Protein AF-A0A840LIC1-F1 (afdb_monomer_lite)

InterPro domains:
  IPR007420 Protein of unknown function DUF465 [PF04325] (32-78)
  IPR038444 DUF465 superfamily [G3DSA:6.10.280.50] (15-81)

Foldseek 3Di:
DPPPDPDQVQLCVVCVVLNVLLVVCCVVPPVLVVLNVLLNVLSVVLNCCVVVVDPDPPVVSVVSVVSNVVSSVVNVVVSVD

Secondary structure (DSSP, 8-state):
------S---HHHH-GGGHHHHHHHHHH-HHHHHHHHHHHHHHHHHHHHHTTSS---HHHHHHHHHHHHHHHHHHHHHHH-

Organism: NCBI:txid1769250

pLDDT: mean 87.73, std 14.24, range [34.38, 96.62]

Structure (mmCIF, N/CA/C/O backbone):
data_AF-A0A840LIC1-F1
#
_entry.id   AF-A0A840LIC1-F1
#
loop_
_atom_site.group_PDB
_atom_site.id
_atom_site.type_symbol
_atom_site.label_atom_id
_atom_site.label_alt_id
_atom_site.label_comp_id
_atom_site.label_asym_id
_atom_site.label_entity_id
_atom_site.label_seq_id
_atom_site.pdbx_PDB_ins_code
_atom_site.Cartn_x
_atom_site.Cartn_y
_atom_site.Cartn_z
_atom_site.occupancy
_atom_site.B_iso_or_equiv
_atom_site.auth_seq_id
_atom_site.auth_comp_id
_atom_site.auth_asym_id
_atom_site.auth_atom_id
_atom_site.pdbx_PDB_model_num
ATOM 1 N N . MET A 1 1 ? 14.202 13.134 -14.923 1.00 34.38 1 MET A N 1
ATOM 2 C CA . MET A 1 1 ? 14.453 12.155 -13.844 1.00 34.38 1 MET A CA 1
ATOM 3 C C . MET A 1 1 ? 13.326 12.321 -12.838 1.00 34.38 1 MET A C 1
ATOM 5 O O . MET A 1 1 ? 13.331 13.297 -12.100 1.00 34.38 1 MET A O 1
ATOM 9 N N . HIS A 1 2 ? 12.292 11.480 -12.898 1.00 39.38 2 HIS A N 1
ATOM 10 C CA . HIS A 1 2 ? 11.149 11.575 -11.984 1.00 39.38 2 HIS A CA 1
ATOM 11 C C . HIS A 1 2 ? 11.525 10.930 -10.645 1.00 39.38 2 HIS A C 1
ATOM 13 O O . HIS A 1 2 ? 11.188 9.786 -10.385 1.00 39.38 2 HIS A O 1
ATOM 19 N N . ASN A 1 3 ? 12.269 11.661 -9.812 1.00 41.06 3 ASN A N 1
ATOM 20 C CA . ASN A 1 3 ? 12.675 11.223 -8.473 1.00 41.06 3 ASN A CA 1
ATOM 21 C C . ASN A 1 3 ? 11.575 11.527 -7.440 1.00 41.06 3 ASN A C 1
ATOM 23 O O . ASN A 1 3 ? 11.805 12.197 -6.436 1.00 41.06 3 ASN A O 1
ATOM 27 N N . SER A 1 4 ? 10.356 11.059 -7.697 1.00 49.09 4 SER A N 1
ATOM 28 C CA . SER A 1 4 ? 9.236 11.190 -6.762 1.00 49.09 4 SER A CA 1
ATOM 29 C C . SER A 1 4 ? 8.816 9.822 -6.243 1.00 49.09 4 SER A C 1
ATOM 31 O O . SER A 1 4 ? 7.700 9.395 -6.506 1.00 49.09 4 SER A O 1
ATOM 33 N N . SER A 1 5 ? 9.723 9.162 -5.515 1.00 53.22 5 SER A N 1
ATOM 34 C CA . SER A 1 5 ? 9.457 8.558 -4.200 1.00 53.22 5 SER A CA 1
ATOM 35 C C . SER A 1 5 ? 10.343 7.342 -3.918 1.00 53.22 5 SER A C 1
ATOM 37 O O . SER A 1 5 ? 10.058 6.214 -4.295 1.00 53.22 5 SER A O 1
ATOM 39 N N . LEU A 1 6 ? 11.425 7.574 -3.177 1.00 52.03 6 LEU A N 1
ATOM 40 C CA . LEU A 1 6 ? 12.216 6.508 -2.550 1.00 52.03 6 LEU A CA 1
ATOM 41 C C . LEU A 1 6 ? 11.738 6.219 -1.117 1.00 52.03 6 LEU A C 1
ATOM 43 O O . LEU A 1 6 ? 12.417 5.520 -0.366 1.00 52.03 6 LEU A O 1
ATOM 47 N N . LEU A 1 7 ? 10.600 6.792 -0.713 1.00 56.41 7 LEU A N 1
ATOM 48 C CA . LEU A 1 7 ? 10.026 6.591 0.609 1.00 56.41 7 LEU A CA 1
ATOM 49 C C . LEU A 1 7 ? 8.878 5.581 0.507 1.00 56.41 7 LEU A C 1
ATOM 51 O O . LEU A 1 7 ? 8.077 5.684 -0.420 1.00 56.41 7 LEU A O 1
ATOM 55 N N . PRO A 1 8 ? 8.766 4.629 1.451 1.00 62.84 8 PRO A N 1
ATOM 56 C CA . PRO A 1 8 ? 7.609 3.748 1.507 1.00 62.84 8 PRO A CA 1
ATOM 57 C C . PRO A 1 8 ? 6.340 4.596 1.638 1.00 62.84 8 PRO A C 1
ATOM 59 O O . PRO A 1 8 ? 6.191 5.318 2.626 1.00 62.84 8 PRO A O 1
ATOM 62 N N . HIS A 1 9 ? 5.410 4.494 0.687 1.00 66.12 9 HIS A N 1
ATOM 63 C CA . HIS A 1 9 ? 4.107 5.165 0.766 1.00 66.12 9 HIS A CA 1
ATOM 64 C C . HIS A 1 9 ? 3.127 4.374 1.631 1.00 66.12 9 HIS A C 1
ATOM 66 O O . HIS A 1 9 ? 1.936 4.291 1.347 1.00 66.12 9 HIS A O 1
ATOM 72 N N . ALA A 1 10 ? 3.621 3.734 2.690 1.00 75.94 10 ALA A N 1
ATOM 73 C CA . ALA A 1 10 ? 2.751 2.999 3.586 1.00 75.94 10 ALA A CA 1
ATOM 74 C C . ALA A 1 10 ? 1.729 3.971 4.188 1.00 75.94 10 ALA A C 1
ATOM 76 O O . ALA A 1 10 ? 2.091 5.041 4.683 1.00 75.94 10 ALA A O 1
ATOM 77 N N . LEU A 1 11 ? 0.454 3.580 4.182 1.00 79.44 11 LEU A N 1
ATOM 78 C CA . LEU A 1 11 ? -0.652 4.437 4.621 1.00 79.44 11 LEU A CA 1
ATOM 79 C C . LEU A 1 11 ? -0.435 4.987 6.046 1.00 79.44 11 LEU A C 1
ATOM 81 O O . LEU A 1 11 ? -0.757 6.131 6.337 1.00 79.44 11 LEU A O 1
ATOM 85 N N . SER A 1 12 ? 0.172 4.187 6.928 1.00 78.88 12 SER A N 1
ATOM 86 C CA . SER A 1 12 ? 0.500 4.568 8.308 1.00 78.88 12 SER A CA 1
ATOM 87 C C . SER A 1 12 ? 1.644 5.581 8.437 1.00 78.88 12 SER A C 1
ATOM 89 O O . SER A 1 12 ? 1.797 6.180 9.496 1.00 78.88 12 SER A O 1
ATOM 91 N N . ILE A 1 13 ? 2.475 5.737 7.402 1.00 82.69 13 ILE A N 1
ATOM 92 C CA . ILE A 1 13 ? 3.538 6.750 7.335 1.00 82.69 13 ILE A CA 1
ATOM 93 C C . ILE A 1 13 ? 2.966 8.062 6.794 1.00 82.69 13 ILE A C 1
ATOM 95 O O . ILE A 1 13 ? 3.307 9.124 7.307 1.00 82.69 13 ILE A O 1
ATOM 99 N N . GLU A 1 14 ? 2.087 7.993 5.787 1.00 85.12 14 GLU A N 1
ATOM 100 C CA . GLU A 1 14 ? 1.411 9.179 5.239 1.00 85.12 14 GLU A CA 1
ATOM 101 C C . GLU A 1 14 ? 0.387 9.780 6.217 1.00 85.12 14 GLU A C 1
ATOM 103 O O . GLU A 1 14 ? 0.226 10.998 6.239 1.00 85.12 14 GLU A O 1
ATOM 108 N N . PHE A 1 15 ? -0.262 8.950 7.044 1.00 88.50 15 PHE A N 1
ATOM 109 C CA . PHE A 1 15 ? -1.283 9.363 8.017 1.00 88.50 15 PHE A CA 1
ATOM 110 C C . PHE A 1 15 ? -0.978 8.803 9.418 1.00 88.50 15 PHE A C 1
ATOM 112 O O . PHE A 1 15 ? -1.662 7.882 9.888 1.00 88.50 15 PHE A O 1
ATOM 119 N N . PRO A 1 16 ? 0.066 9.309 10.102 1.00 89.06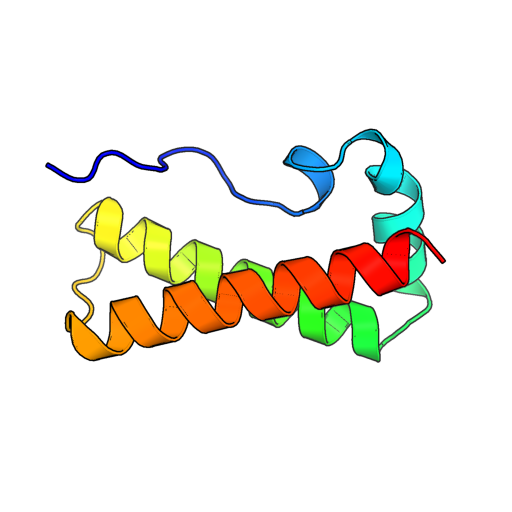 16 PRO A N 1
ATOM 120 C CA . PRO A 1 16 ? 0.463 8.816 11.422 1.00 89.06 16 PRO A CA 1
ATOM 121 C C . PRO A 1 16 ? -0.649 8.961 12.470 1.00 89.06 16 PRO A C 1
ATOM 123 O O . PRO A 1 16 ? -0.764 8.130 13.369 1.00 89.06 16 PRO A O 1
ATOM 126 N N . GLU A 1 17 ? -1.516 9.964 12.334 1.00 91.75 17 GLU A N 1
ATOM 127 C CA . GLU A 1 17 ? -2.677 10.180 13.198 1.00 91.75 17 GLU A CA 1
ATOM 128 C C . GLU A 1 17 ? -3.748 9.084 13.070 1.00 91.75 17 GLU A C 1
ATOM 130 O O . GLU A 1 17 ? -4.516 8.863 14.004 1.00 91.75 17 GLU A O 1
ATOM 135 N N . LEU A 1 18 ? -3.777 8.363 11.945 1.00 92.44 18 LEU A N 1
ATOM 136 C CA . LEU A 1 18 ? -4.698 7.253 11.699 1.00 92.44 18 LEU A CA 1
ATOM 137 C C . LEU A 1 18 ? -4.049 5.884 11.943 1.00 92.44 18 LEU A C 1
ATOM 139 O O . LEU A 1 18 ? -4.723 4.868 11.794 1.00 92.44 18 LEU A O 1
ATOM 143 N N . ALA A 1 19 ? -2.770 5.816 12.328 1.00 90.94 19 ALA A N 1
ATOM 144 C CA . ALA A 1 19 ? -2.008 4.565 12.386 1.00 90.94 19 ALA A CA 1
ATOM 145 C C . ALA A 1 19 ? -2.665 3.482 13.266 1.00 90.94 19 ALA A C 1
ATOM 147 O O . ALA A 1 19 ? -2.797 2.332 12.838 1.00 90.94 19 ALA A O 1
ATOM 148 N N . GLU A 1 20 ? -3.140 3.844 14.462 1.00 92.31 20 GLU A N 1
ATOM 149 C CA . GLU A 1 20 ? -3.841 2.898 15.344 1.00 92.31 20 GLU A CA 1
ATOM 150 C C . GLU A 1 20 ? -5.184 2.448 14.754 1.00 92.31 20 GLU A C 1
ATOM 152 O O . GLU A 1 20 ? -5.522 1.264 14.802 1.00 92.31 20 GLU A O 1
ATOM 157 N N . ARG A 1 21 ? -5.923 3.359 14.114 1.00 94.12 21 ARG A N 1
ATOM 158 C CA . ARG A 1 21 ? -7.202 3.043 13.467 1.00 94.12 21 ARG A CA 1
ATOM 159 C C . ARG A 1 21 ? -7.017 2.126 12.259 1.00 94.12 21 ARG A C 1
ATOM 161 O O . ARG A 1 21 ? -7.745 1.148 12.119 1.00 94.12 21 ARG A O 1
ATOM 168 N N . ILE A 1 22 ? -6.001 2.377 11.437 1.00 92.88 22 ILE A N 1
ATOM 169 C CA . ILE A 1 22 ? -5.592 1.517 10.318 1.00 92.88 22 ILE A CA 1
ATOM 170 C C . ILE A 1 22 ? -5.236 0.116 10.832 1.00 92.88 22 ILE A C 1
ATOM 172 O O . ILE A 1 22 ? -5.665 -0.883 10.256 1.00 92.88 22 ILE A O 1
ATOM 176 N N . LYS A 1 23 ? -4.483 0.024 11.935 1.00 92.88 23 LYS A N 1
ATOM 177 C CA . LYS A 1 23 ? -4.105 -1.253 12.555 1.00 92.88 23 LYS A CA 1
ATOM 178 C C . LYS A 1 23 ? -5.320 -2.036 13.058 1.00 92.88 23 LYS A C 1
ATOM 180 O O . LYS A 1 23 ? -5.364 -3.246 12.844 1.00 92.88 23 LYS A O 1
ATOM 185 N N . GLN A 1 24 ? -6.290 -1.371 13.686 1.00 94.69 24 GLN A N 1
ATOM 186 C CA . GLN A 1 24 ? -7.551 -1.992 14.105 1.00 94.69 24 GLN A CA 1
ATOM 187 C C . GLN A 1 24 ? -8.365 -2.475 12.900 1.00 94.69 24 GLN A C 1
ATOM 189 O O . GLN A 1 24 ? -8.699 -3.654 12.810 1.00 94.69 24 GLN A O 1
ATOM 194 N N . LEU A 1 25 ? -8.604 -1.603 11.916 1.00 95.31 25 LEU A N 1
ATOM 195 C CA . LEU A 1 25 ? -9.372 -1.943 10.715 1.00 95.31 25 LEU A CA 1
A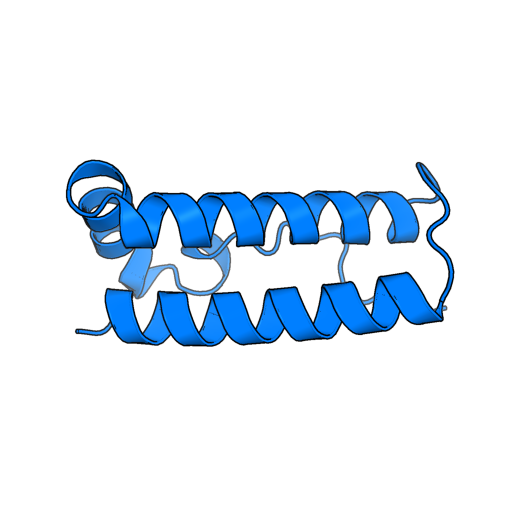TOM 196 C C . LEU A 1 25 ? -8.733 -3.077 9.911 1.00 95.31 25 LEU A C 1
ATOM 198 O O . LEU A 1 25 ? -9.447 -3.910 9.363 1.00 95.31 25 LEU A O 1
ATOM 202 N N . LYS A 1 26 ? -7.401 -3.174 9.884 1.00 94.12 26 LYS A N 1
ATOM 203 C CA . LYS A 1 26 ? -6.699 -4.302 9.261 1.00 94.12 26 LYS A CA 1
ATOM 204 C C . LYS A 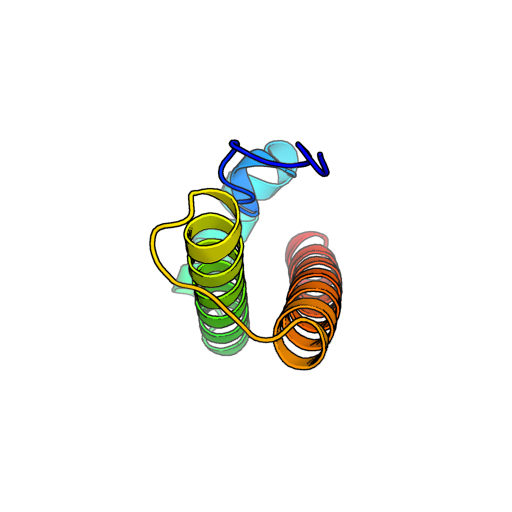1 26 ? -7.042 -5.650 9.912 1.00 94.12 26 LYS A C 1
ATOM 206 O O . LYS A 1 26 ? -7.020 -6.667 9.227 1.00 94.12 26 LYS A O 1
ATOM 211 N N . GLN A 1 27 ? -7.334 -5.673 11.212 1.00 95.62 27 GLN A N 1
ATOM 212 C CA . GLN A 1 27 ? -7.682 -6.894 11.949 1.00 95.62 27 GLN A CA 1
ATOM 213 C C . GLN A 1 27 ? -9.186 -7.187 11.902 1.00 95.62 27 GLN A C 1
ATOM 215 O O . GLN A 1 27 ? -9.586 -8.346 11.835 1.00 95.62 27 GLN A O 1
ATOM 220 N N . GLU A 1 28 ? -10.011 -6.142 11.925 1.00 95.94 28 GLU A N 1
ATOM 221 C CA . GLU A 1 28 ? -11.459 -6.257 12.132 1.00 95.94 28 GLU A CA 1
ATOM 222 C C . GLU A 1 28 ? -12.274 -6.153 10.833 1.00 95.94 28 GLU A C 1
ATOM 224 O O . GLU A 1 28 ? -13.410 -6.620 10.773 1.00 95.94 28 GLU A O 1
ATOM 229 N N . ASN A 1 29 ? -11.711 -5.568 9.771 1.00 96.62 29 ASN A N 1
ATOM 230 C CA . ASN A 1 29 ? -12.395 -5.332 8.504 1.00 96.62 29 ASN A CA 1
ATOM 231 C C . ASN A 1 29 ? -11.640 -5.989 7.336 1.00 96.62 29 ASN A C 1
ATOM 233 O O . ASN A 1 29 ? -10.675 -5.455 6.790 1.00 96.62 29 ASN A O 1
ATOM 237 N N . ALA A 1 30 ? -12.139 -7.147 6.894 1.00 96.44 30 ALA A N 1
ATOM 238 C CA . ALA A 1 30 ? -11.533 -7.914 5.805 1.00 96.44 30 ALA A CA 1
ATOM 239 C C . ALA A 1 30 ? -11.505 -7.166 4.457 1.00 96.44 30 ALA A C 1
ATOM 241 O O . ALA A 1 30 ? -10.637 -7.431 3.627 1.00 96.44 30 ALA A O 1
ATOM 242 N N . HIS A 1 31 ? -12.444 -6.246 4.214 1.00 95.44 31 HIS A N 1
ATOM 243 C CA . HIS A 1 31 ? -12.439 -5.423 3.005 1.00 95.44 31 HIS A CA 1
ATOM 244 C C . HIS A 1 31 ? -11.313 -4.387 3.053 1.00 95.44 31 HIS A C 1
ATOM 246 O O . HIS A 1 31 ? -10.531 -4.297 2.107 1.00 95.44 31 HIS A O 1
ATOM 252 N N . PHE A 1 32 ? -11.172 -3.698 4.189 1.00 96.06 32 PHE A N 1
ATOM 253 C CA . PHE A 1 32 ? -10.074 -2.764 4.432 1.00 96.06 32 PHE A CA 1
ATOM 254 C C . PHE A 1 32 ? -8.712 -3.460 4.317 1.00 96.06 32 PHE A C 1
ATOM 256 O O . PHE A 1 32 ? -7.823 -2.969 3.628 1.00 96.06 32 PHE A O 1
ATOM 263 N N . ALA A 1 33 ? -8.561 -4.641 4.926 1.00 95.88 33 ALA A N 1
ATOM 264 C CA . ALA A 1 33 ? -7.330 -5.424 4.842 1.00 95.88 33 ALA A CA 1
ATOM 265 C C . ALA A 1 33 ? -6.948 -5.748 3.386 1.00 95.88 33 ALA A C 1
ATOM 267 O O . ALA A 1 33 ? -5.805 -5.527 2.992 1.00 95.88 33 ALA A O 1
ATOM 268 N N . LYS A 1 34 ? -7.911 -6.185 2.562 1.00 96.56 34 LYS A N 1
ATOM 269 C CA . LYS A 1 34 ? -7.681 -6.471 1.136 1.00 96.56 34 LYS A CA 1
ATOM 270 C C . LYS A 1 34 ? -7.303 -5.225 0.333 1.00 96.56 34 LYS A C 1
ATOM 272 O O . LYS A 1 34 ? -6.427 -5.305 -0.524 1.00 96.56 34 LYS A O 1
ATOM 277 N N . GLN A 1 35 ? -7.952 -4.088 0.583 1.00 96.50 35 GLN A N 1
ATOM 278 C CA . GLN A 1 35 ? -7.605 -2.825 -0.079 1.00 96.50 35 GLN A CA 1
ATOM 279 C C . GLN A 1 35 ? -6.204 -2.351 0.314 1.00 96.50 35 GLN A C 1
ATOM 281 O O . GL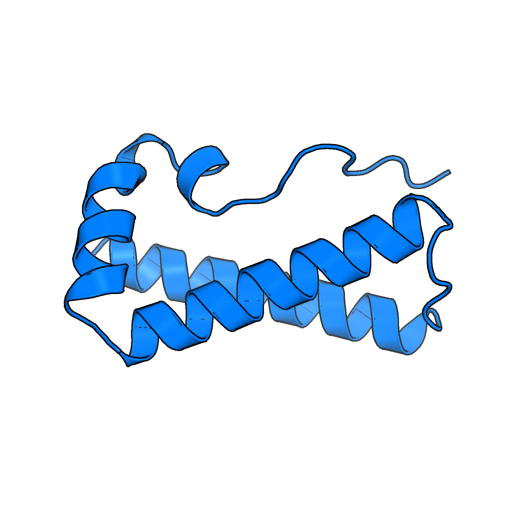N A 1 35 ? -5.450 -1.917 -0.555 1.00 96.50 35 GLN A O 1
ATOM 286 N N . LEU A 1 36 ? -5.835 -2.484 1.591 1.00 94.81 36 LEU A N 1
ATOM 287 C CA . LEU A 1 36 ? -4.511 -2.121 2.089 1.00 94.81 36 LEU A CA 1
ATOM 288 C C . LEU A 1 36 ? -3.423 -3.018 1.488 1.00 94.81 36 LEU A C 1
ATOM 290 O O . LEU A 1 36 ? -2.408 -2.519 1.018 1.00 94.81 36 LEU A O 1
ATOM 294 N N . GLU A 1 37 ? -3.654 -4.329 1.413 1.00 95.12 37 GLU A N 1
ATOM 295 C CA . GLU A 1 37 ? -2.736 -5.257 0.742 1.00 95.12 37 GLU A CA 1
ATOM 296 C C . GLU A 1 37 ? -2.575 -4.939 -0.750 1.00 95.12 37 GLU A C 1
ATOM 298 O O . GLU A 1 37 ? -1.457 -4.948 -1.266 1.00 95.12 37 GLU A O 1
ATOM 303 N N . ALA A 1 38 ? -3.670 -4.622 -1.450 1.00 95.69 38 ALA A N 1
ATOM 304 C CA . ALA A 1 38 ? -3.619 -4.225 -2.855 1.00 95.69 38 ALA A CA 1
ATOM 305 C C . ALA A 1 38 ? -2.857 -2.904 -3.049 1.00 95.69 38 ALA A C 1
ATOM 307 O O . ALA A 1 38 ? -2.068 -2.777 -3.986 1.00 95.69 38 ALA A O 1
ATOM 308 N N . HIS A 1 39 ? -3.069 -1.941 -2.152 1.00 95.06 39 HIS A N 1
ATOM 309 C CA . HIS A 1 39 ? -2.351 -0.674 -2.135 1.00 95.06 39 HIS A CA 1
ATOM 310 C C . HIS A 1 39 ? -0.841 -0.900 -1.964 1.00 95.06 39 HIS A C 1
ATOM 312 O O . HIS A 1 39 ? -0.056 -0.457 -2.805 1.00 95.06 39 HIS A O 1
ATOM 318 N N . ASP A 1 40 ? -0.441 -1.654 -0.940 1.00 92.62 40 ASP A N 1
ATOM 319 C CA . ASP A 1 40 ? 0.966 -1.934 -0.633 1.00 92.62 40 ASP A CA 1
ATOM 320 C C . ASP A 1 40 ? 1.644 -2.741 -1.755 1.00 92.62 40 ASP A C 1
ATOM 322 O O . ASP A 1 40 ? 2.816 -2.530 -2.078 1.00 92.62 40 ASP A O 1
ATOM 326 N N . ALA A 1 41 ? 0.906 -3.645 -2.406 1.00 93.56 41 ALA A N 1
ATOM 327 C CA . ALA A 1 41 ? 1.406 -4.402 -3.548 1.00 93.56 41 ALA A CA 1
ATOM 328 C C . ALA A 1 41 ? 1.642 -3.528 -4.791 1.00 93.56 41 ALA A C 1
ATOM 330 O O . ALA A 1 41 ? 2.596 -3.776 -5.535 1.00 93.56 41 ALA A O 1
ATOM 331 N N . LEU A 1 42 ? 0.789 -2.530 -5.043 1.00 93.81 42 LEU A N 1
ATOM 332 C CA . LEU A 1 42 ? 1.000 -1.561 -6.122 1.00 93.81 42 LEU A CA 1
ATOM 333 C C . LEU A 1 42 ? 2.179 -0.650 -5.812 1.00 93.81 42 LEU A C 1
ATOM 335 O O . LEU A 1 42 ? 3.020 -0.449 -6.686 1.00 93.81 42 LEU A O 1
ATOM 339 N N . ASP A 1 43 ? 2.264 -0.149 -4.579 1.00 91.50 43 ASP A N 1
ATOM 340 C CA . ASP A 1 43 ? 3.370 0.700 -4.145 1.00 91.50 43 ASP A CA 1
ATOM 341 C C . ASP A 1 43 ? 4.713 0.000 -4.343 1.00 91.50 43 ASP A C 1
ATOM 343 O O . ASP A 1 43 ? 5.585 0.508 -5.044 1.00 91.50 43 ASP A O 1
ATOM 347 N N . LYS A 1 44 ? 4.824 -1.244 -3.863 1.00 91.50 44 LYS A N 1
ATOM 348 C CA . LYS A 1 44 ? 6.026 -2.062 -4.034 1.00 91.50 44 LYS A CA 1
ATOM 349 C C . LYS A 1 44 ? 6.427 -2.226 -5.499 1.00 91.50 44 LYS A C 1
ATOM 351 O O . LYS A 1 44 ? 7.613 -2.169 -5.810 1.00 91.50 44 LYS A O 1
ATOM 356 N N . GLN A 1 45 ? 5.471 -2.469 -6.396 1.00 92.56 45 GLN A N 1
ATOM 357 C CA . GLN A 1 45 ? 5.778 -2.643 -7.818 1.00 92.56 45 GLN A CA 1
ATOM 358 C C . GLN A 1 45 ? 6.211 -1.330 -8.478 1.00 92.56 45 GLN A C 1
ATOM 360 O O . GLN A 1 45 ? 7.157 -1.339 -9.260 1.00 92.56 45 GLN A O 1
ATOM 365 N N . ILE A 1 46 ? 5.562 -0.213 -8.139 1.00 91.12 46 ILE A N 1
ATOM 366 C CA . ILE A 1 46 ? 5.940 1.119 -8.627 1.00 91.12 46 ILE A CA 1
ATOM 367 C C . ILE A 1 46 ? 7.355 1.467 -8.148 1.00 91.12 46 ILE A C 1
ATOM 369 O O . ILE A 1 46 ? 8.186 1.870 -8.955 1.00 91.12 46 ILE A O 1
ATOM 373 N N . SER A 1 47 ? 7.674 1.225 -6.874 1.00 89.75 47 SER A N 1
ATOM 374 C CA . SER A 1 47 ? 9.024 1.450 -6.351 1.00 89.75 47 SER A CA 1
ATOM 375 C C . SER A 1 47 ? 10.069 0.541 -7.003 1.00 89.75 47 SER A C 1
ATOM 377 O O . SER A 1 47 ? 11.204 0.960 -7.199 1.00 89.75 47 SER A O 1
ATOM 379 N N . GLN A 1 48 ? 9.726 -0.704 -7.354 1.00 90.69 48 GLN A N 1
ATOM 380 C CA . GLN A 1 48 ? 10.641 -1.593 -8.083 1.00 90.69 48 GLN A CA 1
ATOM 381 C C . GLN A 1 48 ? 10.967 -1.079 -9.489 1.00 90.69 48 GLN A C 1
ATOM 383 O O . GLN A 1 48 ? 12.106 -1.245 -9.928 1.00 90.69 48 GLN A O 1
ATOM 388 N N . ASP A 1 49 ? 10.003 -0.468 -10.174 1.00 92.06 49 ASP A N 1
ATOM 389 C CA . ASP A 1 49 ? 10.229 0.201 -11.457 1.00 92.06 49 ASP A CA 1
ATOM 390 C C . ASP A 1 49 ? 11.117 1.436 -11.298 1.00 92.06 49 ASP A C 1
ATOM 392 O O . ASP A 1 49 ? 12.138 1.561 -11.973 1.00 92.06 49 ASP A O 1
ATOM 396 N N . GLU A 1 50 ? 10.826 2.275 -10.305 1.00 86.31 50 GLU A N 1
ATOM 397 C CA . GLU A 1 50 ? 11.594 3.493 -10.020 1.00 86.31 50 GLU A CA 1
ATOM 398 C C . GLU A 1 50 ? 13.037 3.202 -9.569 1.00 86.31 50 GLU A C 1
ATOM 400 O O . GLU A 1 50 ? 13.953 3.968 -9.870 1.00 86.31 50 GLU A O 1
ATOM 405 N N . LEU A 1 51 ? 13.265 2.066 -8.901 1.00 89.31 51 LEU A N 1
ATOM 406 C CA . LEU A 1 51 ? 14.595 1.563 -8.538 1.00 89.31 51 LEU A CA 1
ATOM 407 C C . LEU A 1 51 ? 15.310 0.829 -9.686 1.00 89.31 51 LEU A C 1
ATOM 409 O O . LEU A 1 51 ? 16.435 0.365 -9.500 1.00 89.31 51 LEU A O 1
ATOM 413 N N . GLY A 1 52 ? 14.673 0.671 -10.849 1.00 88.31 52 GLY A N 1
ATOM 414 C CA . GLY A 1 52 ? 15.221 -0.073 -11.986 1.00 88.31 52 GLY A CA 1
ATOM 415 C C . GLY A 1 52 ? 15.349 -1.583 -11.746 1.00 88.31 52 GLY A C 1
ATOM 416 O O . GLY A 1 52 ? 16.052 -2.266 -12.486 1.00 88.31 52 GLY A O 1
ATOM 417 N N . ILE A 1 53 ? 14.684 -2.119 -10.716 1.00 91.62 53 ILE A N 1
ATOM 418 C CA . ILE A 1 53 ? 14.680 -3.551 -10.385 1.00 91.62 53 ILE A CA 1
ATOM 419 C C . ILE A 1 53 ? 13.796 -4.319 -11.372 1.00 91.62 53 ILE A C 1
ATOM 421 O O . ILE A 1 53 ? 14.134 -5.430 -11.778 1.00 91.62 53 ILE A O 1
ATOM 425 N N . LYS A 1 54 ? 12.648 -3.744 -11.747 1.00 88.62 54 LYS A N 1
ATOM 426 C CA . LYS A 1 54 ? 11.699 -4.351 -12.683 1.00 88.62 54 LYS A CA 1
ATOM 427 C C . LYS A 1 54 ? 11.089 -3.276 -13.570 1.00 88.62 54 LYS A C 1
ATOM 429 O O . LYS A 1 54 ? 10.304 -2.485 -13.075 1.00 88.62 54 LYS A O 1
ATOM 434 N N . ALA A 1 55 ? 11.380 -3.311 -14.866 1.00 91.56 55 ALA A N 1
ATOM 435 C CA . ALA A 1 55 ? 10.759 -2.400 -15.820 1.00 91.56 55 ALA A CA 1
ATOM 436 C C . ALA A 1 55 ? 9.267 -2.725 -16.008 1.00 91.56 55 ALA A C 1
ATOM 438 O O . ALA A 1 55 ? 8.895 -3.873 -16.276 1.00 91.56 55 ALA A O 1
ATOM 439 N N . ILE A 1 56 ? 8.429 -1.706 -15.875 1.00 93.12 56 ILE A N 1
ATOM 440 C CA . ILE A 1 56 ? 6.995 -1.725 -16.142 1.00 93.12 56 ILE A CA 1
ATOM 441 C C . ILE A 1 56 ? 6.741 -0.808 -17.339 1.00 93.12 56 ILE A C 1
ATOM 443 O O . ILE A 1 56 ? 7.288 0.284 -17.430 1.00 93.12 56 ILE A O 1
ATOM 447 N N . GLU A 1 57 ? 5.905 -1.245 -18.278 1.00 95.00 57 GLU A N 1
ATOM 448 C CA . GLU A 1 57 ? 5.525 -0.404 -19.415 1.00 95.00 57 GLU A CA 1
ATOM 449 C C . GLU A 1 57 ? 4.830 0.883 -18.945 1.00 95.00 57 GLU A C 1
ATOM 451 O O . GLU A 1 57 ? 3.957 0.833 -18.077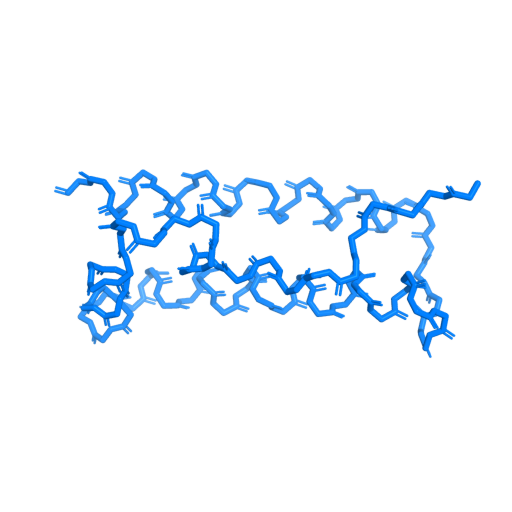 1.00 95.00 57 GLU A O 1
ATOM 456 N N . ASP A 1 58 ? 5.146 2.025 -19.564 1.00 90.44 58 ASP A N 1
ATOM 457 C CA . ASP A 1 58 ? 4.671 3.352 -19.135 1.00 90.44 58 ASP A CA 1
ATOM 458 C C . ASP A 1 58 ? 3.147 3.431 -18.937 1.00 90.44 58 ASP A C 1
ATOM 460 O O . ASP A 1 58 ? 2.660 3.987 -17.949 1.00 90.44 58 ASP A O 1
ATOM 464 N N . HIS A 1 59 ? 2.371 2.839 -19.853 1.00 94.44 59 HIS A N 1
ATOM 465 C CA . HIS A 1 59 ? 0.911 2.769 -19.741 1.00 94.44 59 HIS A CA 1
ATOM 466 C C . HIS A 1 59 ? 0.471 1.996 -18.486 1.00 94.44 59 HIS A C 1
ATOM 468 O O . HIS A 1 59 ? -0.411 2.450 -17.751 1.00 94.44 59 HIS A O 1
ATOM 474 N N . ALA A 1 60 ? 1.093 0.844 -18.226 1.00 94.12 60 ALA A N 1
ATOM 475 C CA . ALA A 1 60 ? 0.790 0.027 -17.058 1.00 94.12 60 ALA A CA 1
ATOM 476 C C . ALA A 1 60 ? 1.201 0.751 -15.769 1.00 94.12 60 ALA A C 1
ATOM 478 O O . ALA A 1 60 ? 0.411 0.812 -14.828 1.00 94.12 60 ALA A O 1
ATOM 479 N N . LEU A 1 61 ? 2.373 1.392 -15.752 1.00 94.19 61 LEU A N 1
ATOM 480 C CA . LEU A 1 61 ? 2.840 2.196 -14.624 1.00 94.19 61 LEU A CA 1
ATOM 481 C C . LEU A 1 61 ? 1.865 3.339 -14.306 1.00 94.19 61 LEU A C 1
ATOM 483 O O . LEU A 1 61 ? 1.515 3.564 -13.146 1.00 94.19 61 LEU A O 1
ATOM 487 N N . HIS A 1 62 ? 1.374 4.039 -15.331 1.00 93.81 62 HIS A N 1
ATOM 488 C CA . HIS A 1 62 ? 0.394 5.110 -15.166 1.00 93.81 62 HIS A CA 1
ATOM 489 C C . HIS A 1 62 ? -0.948 4.595 -14.615 1.00 93.81 62 HIS A C 1
ATOM 491 O O . HIS A 1 62 ? -1.551 5.234 -13.747 1.00 93.81 62 HIS A O 1
ATOM 497 N N . ALA A 1 63 ? -1.416 3.430 -15.069 1.00 96.38 63 ALA A N 1
ATOM 498 C CA . ALA A 1 63 ? -2.613 2.792 -14.522 1.00 96.38 63 ALA A CA 1
ATOM 499 C C . ALA A 1 63 ? -2.423 2.385 -13.048 1.00 96.38 63 ALA A C 1
ATOM 501 O O . ALA A 1 63 ? -3.286 2.660 -12.213 1.00 96.38 63 ALA A O 1
ATOM 502 N N . MET A 1 64 ? -1.265 1.815 -12.703 1.00 95.69 64 MET A N 1
ATOM 503 C CA . MET A 1 64 ? -0.926 1.419 -11.333 1.00 95.69 64 MET A CA 1
ATOM 504 C C . MET A 1 64 ? -0.860 2.621 -10.389 1.00 95.69 64 MET A C 1
ATOM 506 O O . MET A 1 64 ? -1.411 2.564 -9.291 1.00 95.69 64 MET A O 1
ATOM 510 N N . LYS A 1 65 ? -0.256 3.736 -10.823 1.00 93.75 65 LYS A N 1
ATOM 511 C CA . LYS A 1 65 ? -0.194 4.984 -10.042 1.00 93.75 65 LYS A CA 1
ATOM 512 C C . LYS A 1 65 ? -1.590 5.547 -9.758 1.00 93.75 65 LYS A C 1
ATOM 514 O O . LYS A 1 65 ? -1.869 5.929 -8.621 1.00 93.75 65 LYS A O 1
ATOM 519 N N . GLN A 1 66 ? -2.486 5.536 -10.747 1.00 95.94 66 GLN A N 1
ATOM 520 C CA . GLN A 1 66 ? -3.885 5.935 -10.548 1.00 95.94 66 GLN A CA 1
ATOM 521 C C . GLN A 1 66 ? -4.627 4.999 -9.588 1.00 95.94 66 GLN A C 1
ATOM 523 O O . GLN A 1 66 ? -5.371 5.467 -8.729 1.00 95.94 66 GLN A O 1
ATOM 528 N N . GLN A 1 67 ? -4.427 3.685 -9.709 1.00 96.56 67 GLN A N 1
ATOM 529 C CA . GLN A 1 67 ? -5.069 2.716 -8.823 1.00 96.56 67 GLN A CA 1
ATOM 530 C C . GLN A 1 67 ? -4.568 2.845 -7.377 1.00 96.56 67 GLN A C 1
ATOM 532 O O . GLN A 1 67 ? -5.386 2.824 -6.460 1.00 96.56 67 GLN A O 1
ATOM 537 N N . ARG A 1 68 ? -3.259 3.054 -7.164 1.00 95.69 68 ARG A N 1
ATOM 538 C CA . ARG A 1 68 ? -2.683 3.323 -5.834 1.00 95.69 68 ARG A CA 1
ATOM 539 C C . ARG A 1 68 ? -3.324 4.560 -5.205 1.00 95.69 68 ARG A C 1
ATOM 541 O O . ARG A 1 68 ? -3.737 4.503 -4.053 1.00 95.69 68 ARG A O 1
ATOM 548 N N . ALA A 1 69 ? -3.462 5.648 -5.969 1.00 94.81 69 ALA A N 1
ATOM 549 C CA . ALA A 1 69 ? -4.095 6.877 -5.488 1.00 94.81 69 ALA A CA 1
ATOM 550 C C . ALA A 1 69 ? -5.560 6.656 -5.069 1.00 94.81 69 ALA A C 1
ATOM 552 O O . ALA A 1 69 ? -5.939 7.047 -3.972 1.00 94.81 69 ALA A O 1
ATOM 553 N N . ARG A 1 70 ? -6.353 5.950 -5.887 1.00 96.44 70 ARG A N 1
ATOM 554 C CA . ARG A 1 70 ? -7.752 5.624 -5.553 1.00 96.44 70 ARG A CA 1
ATOM 555 C C . ARG A 1 70 ? -7.868 4.781 -4.286 1.00 96.44 70 ARG A C 1
ATOM 557 O O . ARG A 1 70 ? -8.663 5.106 -3.412 1.00 96.44 70 ARG A O 1
ATOM 564 N N . LEU A 1 71 ? -7.055 3.729 -4.166 1.00 96.06 71 LEU A N 1
ATOM 565 C CA . LEU A 1 71 ? -7.046 2.885 -2.970 1.00 96.06 71 LEU A CA 1
ATOM 566 C C . LEU A 1 71 ? -6.640 3.677 -1.728 1.00 96.06 71 LEU A C 1
ATOM 568 O O . LEU A 1 71 ? -7.229 3.482 -0.672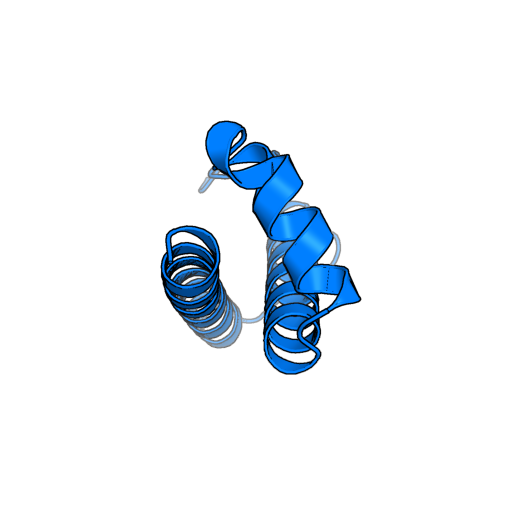 1.00 96.06 71 LEU A O 1
ATOM 572 N N . LYS A 1 72 ? -5.675 4.595 -1.850 1.00 94.75 72 LYS A N 1
ATOM 573 C CA . LYS A 1 72 ? -5.296 5.485 -0.751 1.00 94.75 72 LYS A CA 1
ATOM 574 C C . LYS A 1 72 ? -6.476 6.336 -0.284 1.00 94.75 72 LYS A C 1
ATOM 576 O O . LYS A 1 72 ? -6.725 6.403 0.916 1.00 94.75 72 LYS A O 1
ATOM 581 N N . ASP A 1 73 ? -7.202 6.948 -1.217 1.00 95.12 73 ASP A N 1
ATOM 582 C CA . ASP A 1 73 ? -8.367 7.774 -0.895 1.00 95.12 73 ASP A CA 1
ATOM 583 C C . ASP A 1 73 ? -9.470 6.942 -0.221 1.00 95.12 73 ASP A C 1
ATOM 585 O O . ASP A 1 73 ? -10.000 7.352 0.810 1.00 95.12 73 ASP A O 1
ATOM 589 N N . GLU A 1 74 ? -9.777 5.747 -0.739 1.00 95.00 74 GLU A N 1
ATOM 590 C CA . GLU A 1 74 ? -10.751 4.819 -0.142 1.00 95.00 74 GLU A CA 1
ATOM 591 C C . GLU A 1 74 ? -10.350 4.399 1.280 1.00 95.00 74 GLU A C 1
ATOM 593 O O . GLU A 1 74 ? -11.150 4.501 2.214 1.00 95.00 74 GLU A O 1
ATOM 598 N N . LEU A 1 75 ? -9.094 3.983 1.466 1.00 95.06 75 LEU A N 1
ATOM 599 C CA . LEU A 1 75 ? -8.554 3.589 2.766 1.00 95.06 75 LEU A CA 1
ATOM 600 C C . LEU A 1 75 ? -8.580 4.753 3.760 1.00 95.06 75 LEU A C 1
ATOM 602 O O . LEU A 1 75 ? -8.937 4.559 4.921 1.00 95.06 75 LEU A O 1
ATOM 606 N N . TYR A 1 76 ? -8.252 5.966 3.312 1.00 94.75 76 TYR A N 1
ATOM 607 C CA . TYR A 1 76 ? -8.329 7.165 4.141 1.00 94.75 76 TYR A CA 1
ATOM 608 C C . TYR A 1 76 ? -9.767 7.451 4.589 1.00 94.75 76 TYR A C 1
ATOM 610 O O . TYR A 1 76 ? -9.993 7.700 5.772 1.00 94.75 76 TYR A O 1
ATOM 618 N N . GLN A 1 77 ? -10.755 7.368 3.688 1.00 95.00 77 GLN A N 1
ATOM 619 C CA . GLN A 1 77 ? -12.161 7.572 4.061 1.00 95.00 77 GLN A CA 1
ATOM 620 C C . GLN A 1 77 ? -12.639 6.529 5.077 1.00 95.00 77 GLN A C 1
ATOM 622 O O . GLN A 1 77 ? -13.300 6.886 6.050 1.00 95.00 77 GLN A O 1
ATOM 627 N N . LEU A 1 78 ? -12.267 5.258 4.893 1.00 93.38 78 LEU A N 1
ATOM 628 C CA . LEU A 1 78 ? -12.610 4.186 5.831 1.00 93.38 78 LEU A CA 1
ATOM 629 C C . LEU A 1 78 ? -11.929 4.351 7.195 1.00 93.38 78 LEU A C 1
ATOM 631 O O . LEU A 1 78 ? -12.524 4.011 8.212 1.00 93.38 78 LEU A O 1
ATOM 635 N N . ALA A 1 79 ? -10.695 4.857 7.227 1.00 91.94 79 ALA A N 1
ATOM 636 C CA . ALA A 1 79 ? -9.945 5.064 8.464 1.00 91.94 79 ALA A CA 1
ATOM 637 C C . ALA A 1 79 ? -10.349 6.340 9.216 1.00 91.94 79 ALA A C 1
ATOM 639 O O . ALA A 1 79 ? -10.198 6.398 10.432 1.00 91.94 79 ALA A O 1
ATOM 640 N N . LYS A 1 80 ? -10.859 7.359 8.520 1.00 91.50 80 LYS A N 1
ATOM 641 C CA . LYS A 1 80 ? -11.348 8.599 9.137 1.00 91.50 80 LYS A CA 1
ATOM 642 C C . LYS A 1 80 ? -12.745 8.450 9.763 1.00 91.50 80 LYS A C 1
ATOM 644 O O . LYS A 1 80 ? -13.094 9.257 10.625 1.00 91.50 80 LYS A O 1
ATOM 649 N N . GLY A 1 81 ? -13.528 7.469 9.304 1.00 76.94 81 GLY A N 1
ATOM 650 C CA . GLY A 1 81 ? -14.876 7.142 9.794 1.00 76.94 81 GLY A CA 1
ATOM 651 C C . GLY A 1 81 ? -14.900 6.234 11.021 1.00 76.94 81 GLY A C 1
ATOM 652 O O . GLY A 1 81 ? -15.807 6.457 11.848 1.00 76.94 81 GLY A O 1
#

Sequence (81 aa):
MHNSSLLPHALSIEFPELAERIKQLKQENAHFAKQLEAHDALDKQISQDELGIKAIEDHALHAMKQQRARLKDELYQLAKG

Radius of gyration: 13.32 Å; chains: 1; bounding box: 30×20×35 Å